Protein AF-A0A4Y5WT10-F1 (afdb_monomer)

Structure (mmCIF, N/CA/C/O backbone):
data_AF-A0A4Y5WT10-F1
#
_entry.id   AF-A0A4Y5WT10-F1
#
loop_
_atom_site.group_PDB
_atom_site.id
_atom_site.type_symbol
_atom_site.label_atom_id
_atom_site.label_alt_id
_atom_site.label_comp_id
_atom_site.label_asym_id
_atom_site.label_entity_id
_atom_site.label_seq_id
_atom_site.pdbx_PDB_ins_code
_atom_site.Cartn_x
_atom_site.Cartn_y
_atom_site.Cartn_z
_atom_site.occupancy
_atom_site.B_iso_or_equiv
_atom_site.auth_seq_id
_atom_site.auth_comp_id
_atom_site.auth_asym_id
_atom_site.auth_atom_id
_atom_site.pdbx_PDB_model_num
ATOM 1 N N . GLY A 1 1 ? 11.953 4.487 -16.474 1.00 87.50 1 GLY A N 1
ATOM 2 C CA . GLY A 1 1 ? 13.063 3.562 -16.172 1.00 87.50 1 GLY A CA 1
ATOM 3 C C . GLY A 1 1 ? 13.027 2.327 -17.053 1.00 87.50 1 GLY A C 1
ATOM 4 O O . GLY A 1 1 ? 13.832 2.237 -17.966 1.00 87.50 1 GLY A O 1
ATOM 5 N N . GLY A 1 2 ? 12.076 1.412 -16.824 1.00 91.62 2 GLY A N 1
ATOM 6 C CA . GLY A 1 2 ? 12.063 0.074 -17.445 1.00 91.62 2 GLY A CA 1
ATOM 7 C C . GLY A 1 2 ? 12.146 0.050 -18.974 1.00 91.62 2 GLY A C 1
ATOM 8 O O . GLY A 1 2 ? 13.027 -0.603 -19.516 1.00 91.62 2 GLY A O 1
ATOM 9 N N . VAL A 1 3 ? 11.310 0.829 -19.670 1.00 94.81 3 VAL A N 1
ATOM 10 C CA . VAL A 1 3 ? 11.331 0.889 -21.147 1.00 94.81 3 VAL A CA 1
ATOM 11 C C . VAL A 1 3 ? 12.687 1.369 -21.681 1.00 94.81 3 VAL A C 1
ATOM 13 O O . VAL A 1 3 ? 13.236 0.759 -22.592 1.00 94.81 3 VAL A O 1
ATOM 16 N N . MET A 1 4 ? 13.262 2.420 -21.084 1.00 94.31 4 MET A N 1
ATOM 17 C CA . MET A 1 4 ? 14.579 2.944 -21.475 1.00 94.31 4 MET A CA 1
ATOM 18 C C . MET A 1 4 ? 15.707 1.945 -21.200 1.00 94.31 4 MET A C 1
ATOM 20 O O . MET A 1 4 ? 16.629 1.835 -22.001 1.00 94.31 4 MET A O 1
ATOM 24 N N . PHE A 1 5 ? 15.619 1.209 -20.088 1.00 94.00 5 PHE A N 1
ATOM 25 C CA . PHE A 1 5 ? 16.560 0.142 -19.758 1.00 94.00 5 PHE A CA 1
ATOM 26 C C . PHE A 1 5 ? 16.511 -0.993 -20.793 1.00 94.00 5 PHE A C 1
ATOM 28 O O . PHE A 1 5 ? 17.554 -1.383 -21.305 1.00 94.00 5 PHE A O 1
ATOM 35 N N . MET A 1 6 ? 15.314 -1.456 -21.173 1.00 95.88 6 MET A N 1
ATOM 36 C CA . MET A 1 6 ? 15.144 -2.524 -22.173 1.00 95.88 6 MET A CA 1
ATOM 37 C C . MET A 1 6 ? 15.639 -2.131 -23.575 1.00 95.88 6 MET A C 1
ATOM 39 O O . MET A 1 6 ? 16.070 -2.995 -24.330 1.00 95.88 6 MET A O 1
ATOM 43 N N . HIS A 1 7 ? 15.616 -0.839 -23.914 1.00 95.56 7 HIS A N 1
ATOM 44 C CA . HIS A 1 7 ? 16.096 -0.316 -25.199 1.00 95.56 7 HIS A CA 1
ATOM 45 C C . HIS A 1 7 ? 17.553 0.196 -25.155 1.00 95.56 7 HIS A C 1
ATOM 47 O O . HIS A 1 7 ? 17.987 0.870 -26.085 1.00 95.56 7 HIS A O 1
ATOM 53 N N . ASN A 1 8 ? 18.321 -0.113 -24.099 1.00 91.88 8 ASN A N 1
ATOM 54 C CA . ASN A 1 8 ? 19.735 0.271 -23.937 1.00 91.88 8 ASN A CA 1
ATOM 55 C C . ASN A 1 8 ? 20.024 1.785 -24.026 1.00 91.88 8 ASN A C 1
ATOM 57 O O . ASN A 1 8 ? 21.113 2.199 -24.426 1.00 91.88 8 ASN A O 1
ATOM 61 N N . TYR A 1 9 ? 19.081 2.635 -23.612 1.00 93.88 9 TYR A N 1
ATOM 62 C CA . TYR A 1 9 ? 19.350 4.068 -23.492 1.00 93.88 9 TYR A CA 1
ATOM 63 C C . TYR A 1 9 ? 20.270 4.358 -22.297 1.00 93.88 9 TY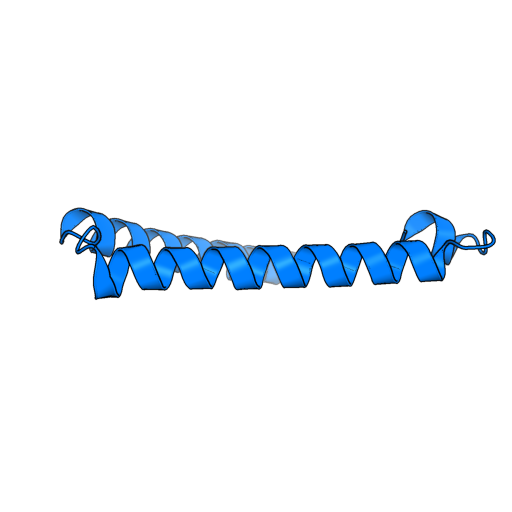R A C 1
ATOM 65 O O . TYR A 1 9 ? 20.090 3.815 -21.200 1.00 93.88 9 TYR A O 1
ATOM 73 N N . SER A 1 10 ? 21.226 5.272 -22.491 1.00 93.06 10 SER A N 1
ATOM 74 C CA . SER A 1 10 ? 22.104 5.755 -21.417 1.00 93.06 10 SER A CA 1
ATOM 75 C C . SER A 1 10 ? 21.282 6.313 -20.247 1.00 93.06 10 SER A C 1
ATOM 77 O O . SER A 1 10 ? 20.326 7.059 -20.450 1.00 93.06 10 SER A O 1
ATOM 79 N N . GLY A 1 11 ? 21.616 5.912 -19.017 1.00 91.44 11 GLY A N 1
ATOM 80 C CA . GLY A 1 11 ? 20.901 6.320 -17.798 1.00 91.44 11 GLY A CA 1
ATOM 81 C C . GLY A 1 11 ? 19.582 5.579 -17.514 1.00 91.44 11 GLY A C 1
ATOM 82 O O . GLY A 1 11 ? 19.022 5.734 -16.427 1.00 91.44 11 GLY A O 1
ATOM 83 N N . GLY A 1 12 ? 19.097 4.714 -18.417 1.00 94.62 12 GLY A N 1
ATOM 84 C CA . GLY A 1 12 ? 17.834 3.980 -18.235 1.00 94.62 12 GLY A CA 1
ATOM 85 C C . GLY A 1 12 ? 17.801 3.093 -16.982 1.00 94.62 12 GLY A C 1
ATOM 86 O O . GLY A 1 12 ? 16.793 3.064 -16.271 1.00 94.62 12 GLY A O 1
ATOM 87 N N . GLY A 1 13 ? 18.919 2.425 -16.671 1.00 94.25 13 GLY A N 1
ATOM 88 C CA . GLY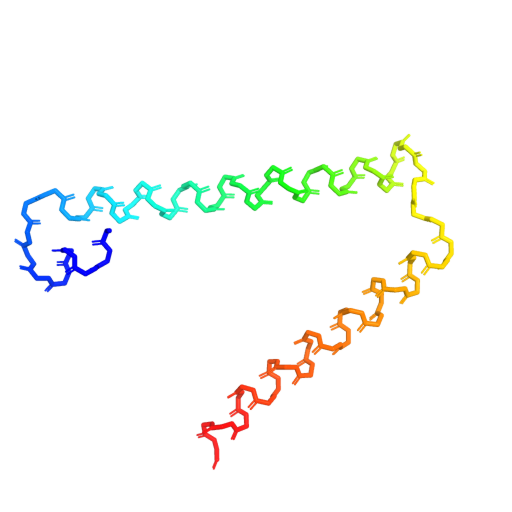 A 1 13 ? 19.065 1.582 -15.477 1.00 94.25 13 GLY A CA 1
ATOM 89 C C . GLY A 1 13 ? 19.054 2.370 -14.165 1.00 94.25 13 GLY A C 1
ATOM 90 O O . GLY A 1 13 ? 18.371 1.979 -13.222 1.00 94.25 13 GLY A O 1
ATOM 91 N N . GLN A 1 14 ? 19.726 3.525 -14.120 1.00 95.12 14 GLN A N 1
ATOM 92 C CA . GLN A 1 14 ? 19.713 4.417 -12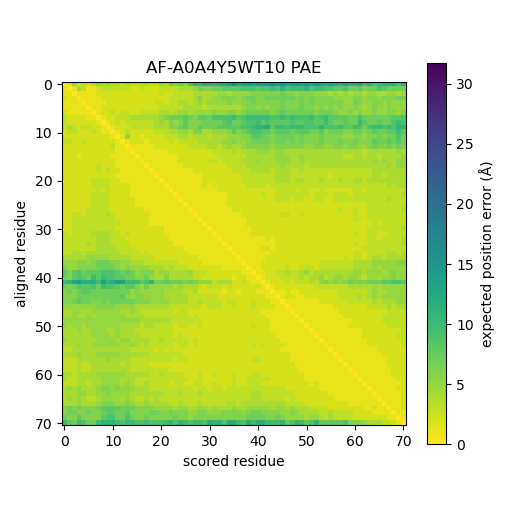.951 1.00 95.12 14 GLN A CA 1
ATOM 93 C C . GLN A 1 14 ? 18.295 4.931 -12.677 1.00 95.12 14 GLN A C 1
ATOM 95 O O . GLN A 1 14 ? 17.826 4.901 -11.541 1.00 95.12 14 GLN A O 1
ATOM 100 N N . LEU A 1 15 ? 17.573 5.324 -13.732 1.00 95.75 15 LEU A N 1
ATOM 101 C CA . LEU A 1 15 ? 16.189 5.777 -13.620 1.00 95.75 15 LEU A CA 1
ATOM 102 C C . LEU A 1 15 ? 15.228 4.648 -13.207 1.00 95.75 15 LEU A C 1
ATOM 104 O O . LEU A 1 15 ? 14.259 4.898 -12.494 1.00 95.75 15 LEU A O 1
ATOM 108 N N . LEU A 1 16 ? 15.456 3.408 -13.659 1.00 96.31 16 LEU A N 1
ATOM 109 C CA . LEU A 1 16 ? 14.697 2.242 -13.194 1.00 96.31 16 LEU A CA 1
ATOM 110 C C . LEU A 1 16 ? 14.928 1.998 -11.697 1.00 96.31 16 LEU A C 1
ATOM 112 O O . LEU A 1 16 ? 13.956 1.855 -10.960 1.00 96.31 16 LEU A O 1
ATOM 116 N N . MET A 1 17 ? 16.185 2.009 -11.250 1.00 96.75 17 MET A N 1
ATOM 117 C CA . MET A 1 17 ? 16.541 1.812 -9.842 1.00 96.75 17 MET A CA 1
ATOM 118 C C . MET A 1 17 ? 15.938 2.903 -8.948 1.00 96.75 17 MET A C 1
ATOM 120 O O . MET A 1 17 ? 15.338 2.585 -7.924 1.00 96.75 17 MET A O 1
ATOM 124 N N . LEU A 1 18 ? 16.017 4.170 -9.365 1.00 97.56 18 LEU A N 1
ATOM 125 C CA . LEU A 1 18 ? 15.367 5.284 -8.670 1.00 97.56 18 LEU A CA 1
ATOM 126 C C . LEU A 1 18 ? 13.849 5.060 -8.548 1.00 97.56 18 LEU A C 1
ATOM 128 O O . LEU A 1 18 ? 13.277 5.250 -7.476 1.00 97.56 18 LEU A O 1
ATOM 132 N N . GLY A 1 19 ? 13.199 4.615 -9.627 1.00 96.94 19 GLY A N 1
ATOM 133 C CA . GLY A 1 19 ? 11.770 4.293 -9.628 1.00 96.94 19 GLY A CA 1
ATOM 134 C C . GLY A 1 19 ? 11.410 3.187 -8.632 1.00 96.94 19 GLY A C 1
ATOM 135 O O . GLY A 1 19 ? 10.466 3.328 -7.865 1.00 96.94 19 GLY A O 1
ATOM 136 N N . VAL A 1 20 ? 12.194 2.109 -8.581 1.00 97.50 20 VAL A N 1
ATOM 137 C CA . VAL A 1 20 ? 11.961 1.017 -7.620 1.00 97.50 20 VAL A CA 1
ATOM 138 C C . VAL A 1 20 ? 12.169 1.492 -6.179 1.00 97.50 20 VAL A C 1
ATOM 140 O O . VAL A 1 20 ? 11.321 1.236 -5.328 1.00 97.50 20 VAL A O 1
ATOM 143 N N . ILE A 1 21 ? 13.252 2.227 -5.899 1.00 98.25 21 ILE A N 1
ATOM 144 C CA . ILE A 1 21 ? 13.539 2.752 -4.553 1.00 98.25 21 ILE A CA 1
ATOM 145 C C . ILE A 1 21 ? 12.427 3.692 -4.084 1.00 98.25 21 ILE A C 1
ATOM 147 O O . ILE A 1 21 ? 11.993 3.605 -2.939 1.00 98.25 21 ILE A O 1
ATOM 151 N N . THR A 1 22 ? 11.942 4.572 -4.960 1.00 98.06 22 THR A N 1
ATOM 152 C CA . THR A 1 22 ? 10.860 5.506 -4.615 1.00 98.06 22 THR A CA 1
ATOM 153 C C . THR A 1 22 ? 9.544 4.784 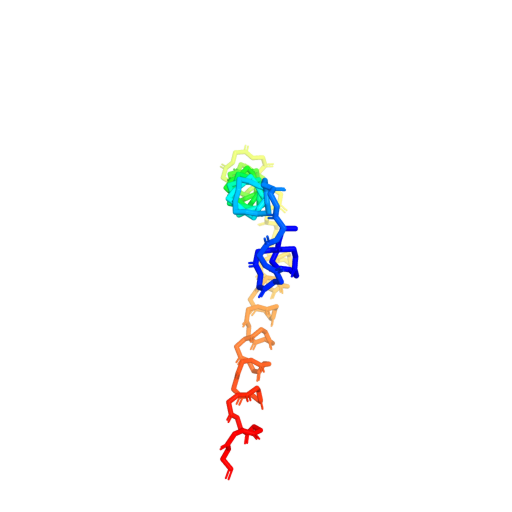-4.340 1.00 98.06 22 THR A C 1
ATOM 155 O O . THR A 1 22 ? 8.886 5.112 -3.356 1.00 98.06 22 THR A O 1
ATOM 158 N N . VAL A 1 23 ? 9.191 3.753 -5.117 1.00 98.25 23 VAL A N 1
ATOM 159 C CA . VAL A 1 23 ? 8.008 2.916 -4.840 1.00 98.25 23 VAL A CA 1
ATOM 160 C C . VAL A 1 23 ? 8.135 2.207 -3.487 1.00 98.25 23 VAL A C 1
ATOM 162 O O . VAL A 1 23 ? 7.210 2.270 -2.679 1.00 98.25 23 VAL A O 1
ATOM 165 N N . LEU A 1 24 ? 9.288 1.592 -3.196 1.00 98.38 24 LEU A N 1
ATOM 166 C CA . LEU A 1 24 ? 9.542 0.946 -1.901 1.00 98.38 24 LEU A CA 1
ATOM 167 C C . LEU A 1 24 ? 9.463 1.941 -0.736 1.00 98.38 24 LEU A C 1
ATOM 169 O O . LEU A 1 24 ? 8.865 1.635 0.295 1.00 98.38 24 LEU A O 1
ATOM 173 N N . TYR A 1 25 ? 10.031 3.135 -0.910 1.00 98.44 25 TYR A N 1
ATOM 174 C CA . TYR A 1 25 ? 9.980 4.197 0.089 1.00 98.44 25 TYR A CA 1
ATOM 175 C C . TYR A 1 25 ? 8.538 4.619 0.386 1.00 98.44 25 TYR A C 1
ATOM 177 O O . TYR A 1 25 ? 8.146 4.637 1.551 1.00 98.44 25 TYR A O 1
ATOM 185 N N . VAL A 1 26 ? 7.733 4.880 -0.650 1.00 98.62 26 VAL A N 1
ATOM 186 C CA . VAL A 1 26 ? 6.326 5.277 -0.491 1.00 98.62 26 VAL A CA 1
ATOM 187 C C . VAL A 1 26 ? 5.519 4.183 0.208 1.00 98.62 26 VAL A C 1
ATOM 189 O O . VAL A 1 26 ? 4.799 4.490 1.159 1.00 98.62 26 VAL A O 1
ATOM 192 N N . MET A 1 27 ? 5.679 2.913 -0.187 1.00 98.44 27 MET A N 1
ATOM 193 C CA . MET A 1 27 ? 5.000 1.790 0.479 1.00 98.44 27 MET A CA 1
ATOM 194 C C . MET A 1 27 ? 5.368 1.702 1.964 1.00 98.44 27 MET A C 1
ATOM 196 O O . MET A 1 27 ? 4.486 1.596 2.814 1.00 98.44 27 MET A O 1
ATOM 200 N N . ALA A 1 28 ? 6.658 1.817 2.296 1.00 98.38 28 ALA A N 1
ATOM 201 C CA . ALA A 1 28 ? 7.118 1.780 3.681 1.00 98.38 28 ALA A CA 1
ATOM 202 C C . ALA A 1 28 ? 6.566 2.951 4.511 1.00 98.38 28 ALA A C 1
ATOM 204 O O . ALA A 1 28 ? 6.128 2.750 5.646 1.00 98.38 28 ALA A O 1
ATOM 205 N N . THR A 1 29 ? 6.553 4.171 3.958 1.00 98.50 29 THR A N 1
ATOM 206 C CA . THR A 1 29 ? 5.973 5.333 4.650 1.00 98.50 29 THR A CA 1
ATOM 207 C C . THR A 1 29 ? 4.468 5.206 4.826 1.00 98.50 29 THR A C 1
ATOM 209 O O . THR A 1 29 ? 3.964 5.539 5.894 1.00 98.50 29 THR A O 1
ATOM 212 N N . TRP A 1 30 ? 3.765 4.667 3.830 1.00 98.44 30 TRP A N 1
ATOM 213 C CA . TRP A 1 30 ? 2.320 4.499 3.893 1.00 98.44 30 TRP A CA 1
ATOM 214 C C . TRP A 1 30 ? 1.923 3.471 4.953 1.00 98.44 30 TRP A C 1
ATOM 216 O O . TRP A 1 30 ? 1.104 3.771 5.818 1.00 98.44 30 TRP A O 1
ATOM 226 N N . TRP A 1 31 ? 2.556 2.295 4.974 1.00 98.25 31 TRP A N 1
ATOM 227 C CA . TRP A 1 31 ? 2.267 1.295 6.008 1.00 98.25 31 TRP A CA 1
ATOM 228 C C . TRP A 1 31 ? 2.630 1.765 7.411 1.00 98.25 31 TRP A C 1
ATOM 230 O O . TRP A 1 31 ? 1.895 1.479 8.354 1.00 98.25 31 TRP A O 1
ATOM 240 N N . ARG A 1 32 ? 3.726 2.515 7.564 1.00 98.12 32 ARG A N 1
ATOM 241 C CA . ARG A 1 32 ? 4.061 3.153 8.842 1.00 98.12 32 ARG A CA 1
ATOM 242 C C . ARG A 1 32 ? 2.914 4.038 9.330 1.00 98.12 32 ARG A C 1
ATOM 244 O O . ARG A 1 32 ? 2.610 4.012 10.519 1.00 98.12 32 ARG A O 1
ATOM 251 N N . ASP A 1 33 ? 2.306 4.815 8.440 1.00 98.12 33 ASP A N 1
ATOM 252 C CA . ASP A 1 33 ? 1.237 5.742 8.807 1.00 98.12 33 ASP A CA 1
ATOM 253 C C . ASP A 1 33 ? -0.075 4.994 9.115 1.00 98.12 33 ASP A C 1
ATOM 255 O O . ASP A 1 33 ? -0.659 5.254 10.162 1.00 98.12 33 ASP A O 1
ATOM 259 N N . ILE A 1 34 ? -0.428 3.936 8.367 1.00 97.62 34 ILE A N 1
ATOM 260 C CA . ILE A 1 34 ? -1.552 3.038 8.726 1.00 97.62 34 ILE A CA 1
ATOM 261 C C . ILE A 1 34 ? -1.357 2.421 10.121 1.00 97.62 34 ILE A C 1
ATOM 263 O O . ILE A 1 34 ? -2.286 2.358 10.925 1.00 97.62 34 ILE A O 1
ATOM 267 N N . ILE A 1 35 ? -0.142 1.960 10.447 1.00 97.31 35 ILE A N 1
ATOM 268 C CA . ILE A 1 35 ? 0.149 1.408 11.781 1.00 97.31 35 ILE A CA 1
ATOM 269 C C . ILE A 1 35 ? -0.050 2.478 12.859 1.00 97.31 35 ILE A C 1
ATOM 271 O O . ILE A 1 35 ? -0.522 2.159 13.951 1.00 97.31 35 ILE A O 1
ATOM 275 N N . ARG A 1 36 ? 0.286 3.740 12.572 1.00 97.94 36 ARG A N 1
ATOM 276 C CA . ARG A 1 36 ? 0.095 4.834 13.527 1.00 97.94 36 ARG A CA 1
ATOM 277 C C . ARG A 1 36 ? -1.376 5.161 13.750 1.00 97.94 36 ARG A C 1
ATOM 279 O O . ARG A 1 36 ? -1.791 5.243 14.907 1.00 97.94 36 ARG A O 1
ATOM 286 N N . GLU A 1 37 ? -2.149 5.252 12.673 1.00 97.56 37 GLU A N 1
ATOM 287 C CA . GLU A 1 37 ? -3.605 5.440 12.710 1.00 97.56 37 GLU A CA 1
ATOM 288 C C . GLU A 1 37 ? -4.286 4.348 13.554 1.00 97.56 37 GLU A C 1
ATOM 290 O O . GLU A 1 37 ? -5.170 4.625 14.373 1.00 97.56 37 GLU A O 1
ATOM 295 N N . ALA A 1 38 ? -3.824 3.103 13.404 1.00 95.06 38 ALA A N 1
ATOM 296 C CA . ALA A 1 38 ? -4.340 1.950 14.130 1.00 95.06 38 ALA A CA 1
ATOM 297 C C . ALA A 1 38 ? -3.936 1.930 15.613 1.00 95.06 38 ALA A C 1
ATOM 299 O O . ALA A 1 38 ? -4.789 1.762 16.484 1.00 95.06 38 ALA A O 1
ATOM 300 N N . ALA A 1 39 ? -2.637 2.049 15.903 1.00 95.06 39 ALA A N 1
ATOM 301 C CA . ALA A 1 39 ? -2.078 1.757 17.224 1.00 95.06 39 ALA A CA 1
ATOM 302 C C . ALA A 1 39 ? -2.047 2.967 18.166 1.00 95.06 39 ALA A C 1
ATOM 304 O O . ALA A 1 39 ? -2.145 2.788 19.379 1.00 95.06 39 ALA A O 1
ATOM 305 N N . PHE A 1 40 ? -1.887 4.180 17.631 1.00 95.12 40 PHE A N 1
ATOM 306 C CA . PHE A 1 40 ? -1.677 5.383 18.444 1.00 95.12 40 PHE A CA 1
ATOM 307 C C . PHE A 1 40 ? -2.846 6.368 18.373 1.00 95.12 40 PHE A C 1
ATOM 309 O O . PHE A 1 40 ? -3.097 7.062 19.354 1.00 95.12 40 PHE A O 1
ATOM 316 N N . GLU A 1 41 ? -3.580 6.419 17.258 1.00 95.19 41 GLU A N 1
ATOM 317 C CA . GLU A 1 41 ? -4.678 7.384 17.065 1.00 95.19 41 GLU A CA 1
ATOM 318 C C . GLU A 1 41 ? -6.079 6.780 17.245 1.00 95.19 41 GLU A C 1
ATOM 320 O O . GLU A 1 41 ? -7.067 7.514 17.290 1.00 95.19 41 GLU A O 1
ATOM 325 N N . GLY A 1 42 ? -6.180 5.450 17.353 1.00 92.88 42 GLY A N 1
ATOM 326 C CA . GLY A 1 42 ? -7.435 4.746 17.628 1.00 92.88 42 GLY A CA 1
ATOM 327 C C . GLY A 1 42 ? -8.478 4.830 16.508 1.00 92.88 42 GLY A C 1
ATOM 328 O O . GLY A 1 42 ? -9.661 4.609 16.764 1.00 92.88 42 GLY A O 1
ATOM 329 N N . GLN A 1 43 ? -8.070 5.130 15.270 1.00 94.50 43 GLN A N 1
ATOM 330 C CA . GLN A 1 43 ? -8.989 5.355 14.141 1.00 94.50 43 GLN A CA 1
ATOM 331 C C . GLN A 1 43 ? -9.617 4.057 13.599 1.00 94.50 43 GLN A C 1
ATOM 333 O O . GLN A 1 43 ? -10.612 4.079 12.873 1.00 94.50 43 GLN A O 1
ATOM 338 N N . HIS A 1 44 ? -9.078 2.896 13.977 1.00 95.50 44 HIS A N 1
ATOM 339 C CA . HIS A 1 44 ? -9.562 1.585 13.543 1.00 95.50 44 HIS A CA 1
ATOM 340 C C . HIS A 1 44 ? -10.760 1.115 14.383 1.00 95.50 44 HIS A C 1
ATOM 342 O O . HIS A 1 44 ? -10.667 0.151 15.148 1.00 95.50 44 HIS A O 1
ATOM 348 N N . THR A 1 45 ? -11.902 1.790 14.224 1.00 97.06 45 THR A N 1
ATOM 349 C CA . THR A 1 45 ? -13.194 1.356 14.791 1.00 97.06 45 THR A CA 1
ATOM 350 C C . THR A 1 45 ? -13.601 -0.032 14.272 1.00 97.06 45 THR A C 1
ATO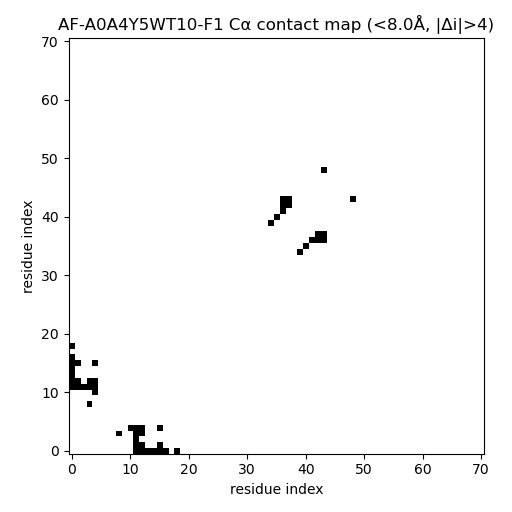M 352 O O . THR A 1 45 ? -13.074 -0.508 13.265 1.00 97.06 45 THR A O 1
ATOM 355 N N . SER A 1 46 ? -14.560 -0.699 14.924 1.00 96.88 46 SER A N 1
ATOM 356 C CA . SER A 1 46 ? -15.022 -2.039 14.514 1.00 96.88 46 SER A CA 1
ATOM 357 C C . SER A 1 46 ? -15.455 -2.098 13.044 1.00 96.88 46 SER A C 1
ATOM 359 O O . SER A 1 46 ? -15.043 -3.002 12.321 1.00 96.88 46 SER A O 1
ATOM 361 N N . VAL A 1 47 ? -16.197 -1.089 12.580 1.00 97.69 47 VAL A N 1
ATOM 362 C CA . VAL A 1 47 ? -16.653 -0.975 11.185 1.00 97.69 47 VAL A CA 1
ATOM 363 C C . VAL A 1 47 ? -15.470 -0.861 10.215 1.00 97.69 47 VAL A C 1
ATOM 365 O O . VAL A 1 47 ? -15.460 -1.506 9.168 1.00 97.69 47 VAL A O 1
ATOM 368 N N . VAL A 1 48 ? -14.433 -0.092 10.568 1.00 97.56 48 VAL A N 1
ATOM 369 C CA . VAL A 1 48 ? -13.213 0.035 9.749 1.00 97.56 48 VAL A CA 1
ATOM 370 C C . VAL A 1 48 ? -12.465 -1.298 9.677 1.00 97.56 48 VAL A C 1
ATOM 372 O O . VAL A 1 48 ? -12.046 -1.711 8.597 1.00 97.56 48 VAL A O 1
ATOM 375 N N . GLN A 1 49 ? -12.337 -2.014 10.798 1.00 97.44 49 GLN A N 1
ATOM 376 C CA . GLN A 1 49 ? -11.668 -3.319 10.832 1.00 97.44 49 GLN A CA 1
ATOM 377 C C . GLN A 1 49 ? -12.402 -4.382 10.003 1.00 97.44 49 GLN A C 1
ATOM 379 O O . GLN A 1 49 ? -11.759 -5.196 9.336 1.00 97.44 49 GLN A O 1
ATOM 384 N N . GLU A 1 50 ? -13.736 -4.373 10.011 1.00 98.25 50 GLU A N 1
ATOM 385 C CA . GLU A 1 50 ? -14.544 -5.225 9.133 1.00 98.25 50 GLU A CA 1
ATOM 386 C C . GLU A 1 50 ? -14.310 -4.887 7.655 1.00 98.25 50 GLU A C 1
ATOM 388 O O . GLU A 1 50 ? -14.087 -5.795 6.849 1.00 98.25 50 GLU A O 1
ATOM 393 N N . GLY A 1 51 ? -14.254 -3.595 7.312 1.00 98.38 51 GLY A N 1
ATOM 394 C CA . GLY A 1 51 ? -13.906 -3.126 5.969 1.00 98.38 51 GLY A CA 1
ATOM 395 C C . GLY A 1 51 ? -12.524 -3.600 5.510 1.00 98.38 51 GLY A C 1
ATOM 396 O O . GLY A 1 51 ? -12.395 -4.138 4.411 1.00 98.38 51 GLY A O 1
ATOM 397 N N . LEU A 1 52 ? -11.500 -3.487 6.364 1.00 97.81 52 LEU A N 1
ATOM 398 C CA . LEU A 1 52 ? -10.145 -3.974 6.068 1.00 97.81 52 LEU A CA 1
ATOM 399 C C . LEU A 1 52 ? -10.111 -5.497 5.862 1.00 97.81 52 LEU A C 1
ATOM 401 O O . LEU A 1 52 ? -9.428 -5.984 4.960 1.00 97.81 52 LEU A O 1
ATOM 405 N N . ARG A 1 53 ? -10.876 -6.259 6.654 1.00 98.38 53 ARG A N 1
ATOM 406 C CA . ARG A 1 53 ? -10.981 -7.719 6.504 1.00 98.38 53 ARG A CA 1
ATOM 407 C C . ARG A 1 53 ? -11.614 -8.102 5.168 1.00 98.38 53 ARG A C 1
ATOM 409 O O . ARG A 1 53 ? -11.083 -8.969 4.478 1.00 98.38 53 ARG A O 1
ATOM 416 N N . LEU A 1 54 ? -12.717 -7.451 4.796 1.00 98.62 54 LEU A N 1
ATOM 417 C CA . LEU A 1 54 ? -13.361 -7.655 3.496 1.00 98.62 54 LEU A CA 1
ATOM 418 C C . LEU A 1 54 ? -12.433 -7.253 2.345 1.00 98.62 54 LEU A C 1
ATOM 420 O O . LEU A 1 54 ? -12.307 -8.004 1.381 1.00 98.62 54 LEU A O 1
ATOM 424 N N . GLY A 1 55 ? -11.730 -6.124 2.473 1.00 98.44 55 GLY A N 1
ATOM 425 C CA . GLY A 1 55 ? -10.732 -5.679 1.502 1.00 98.44 55 GLY A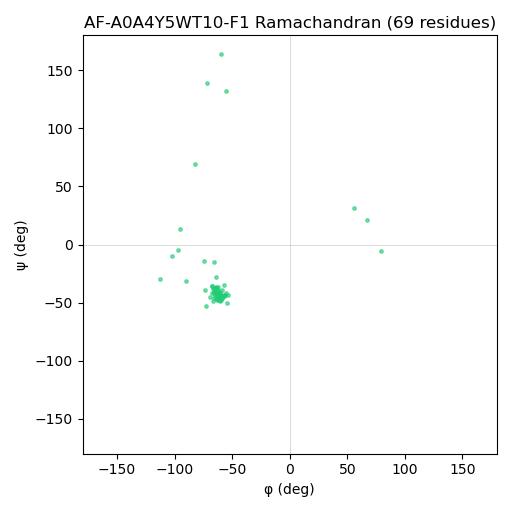 CA 1
ATOM 426 C C . GLY A 1 55 ? -9.631 -6.716 1.280 1.00 98.44 55 GLY A C 1
ATOM 427 O O . GLY A 1 55 ? -9.318 -7.035 0.135 1.00 98.44 55 GLY A O 1
ATOM 428 N N . MET A 1 56 ? -9.107 -7.317 2.355 1.00 98.50 56 MET A N 1
ATOM 429 C CA . MET A 1 56 ? -8.091 -8.368 2.246 1.00 98.50 56 MET A CA 1
ATOM 430 C C . MET A 1 56 ? -8.630 -9.633 1.567 1.00 98.50 56 MET A C 1
ATOM 432 O O . MET A 1 56 ? -7.942 -10.222 0.737 1.00 98.50 56 MET A O 1
ATOM 436 N N . ILE A 1 57 ? -9.867 -10.040 1.873 1.00 98.62 57 ILE A N 1
ATOM 437 C CA . ILE A 1 57 ? -10.508 -11.183 1.203 1.00 98.62 57 ILE A CA 1
ATOM 438 C C . ILE A 1 57 ? -10.640 -10.911 -0.299 1.00 98.62 57 ILE A C 1
ATOM 440 O O . ILE A 1 57 ? -10.257 -11.757 -1.104 1.00 98.62 57 ILE A O 1
ATOM 444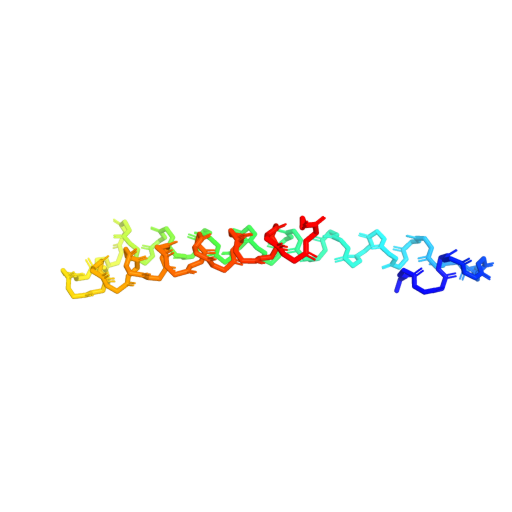 N N . LEU A 1 58 ? -11.133 -9.732 -0.687 1.00 98.56 58 LEU A N 1
ATOM 445 C CA . LEU A 1 58 ? -11.292 -9.363 -2.096 1.00 98.56 58 LEU A CA 1
ATOM 446 C C . LEU A 1 58 ? -9.949 -9.280 -2.831 1.00 98.56 58 LEU A C 1
ATOM 448 O O . LEU A 1 58 ? -9.861 -9.748 -3.963 1.00 98.56 58 LEU A O 1
ATOM 452 N N . PHE A 1 59 ? -8.905 -8.757 -2.184 1.00 98.44 59 PHE A N 1
ATOM 453 C CA . PHE A 1 59 ? -7.549 -8.742 -2.735 1.00 98.44 59 PHE A CA 1
ATOM 454 C C . PHE A 1 59 ? -7.015 -10.163 -2.988 1.00 98.44 59 PHE A C 1
ATOM 456 O O . PHE A 1 59 ? -6.493 -10.453 -4.061 1.00 98.44 59 PHE A O 1
ATOM 463 N N . ILE A 1 60 ? -7.208 -11.094 -2.048 1.00 98.50 60 ILE A N 1
ATOM 464 C CA . ILE A 1 60 ? -6.817 -12.501 -2.253 1.00 98.50 60 ILE A CA 1
ATOM 465 C C . ILE A 1 60 ? -7.609 -13.118 -3.409 1.00 98.50 60 ILE A C 1
ATOM 467 O O . ILE A 1 60 ? -7.037 -13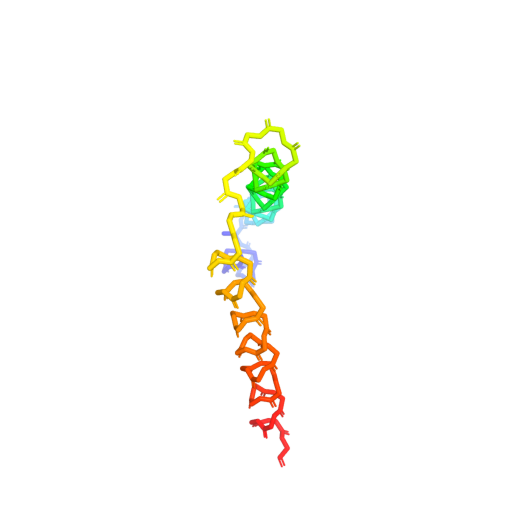.814 -4.245 1.00 98.50 60 ILE A O 1
ATOM 471 N N . VAL A 1 61 ? -8.915 -12.851 -3.485 1.00 98.62 61 VAL A N 1
ATOM 472 C CA . VAL A 1 61 ? -9.754 -13.336 -4.590 1.00 98.62 61 VAL A CA 1
ATOM 473 C C . VAL A 1 61 ? -9.258 -12.797 -5.934 1.00 98.62 61 VAL A C 1
ATOM 475 O O . VAL A 1 61 ? -9.205 -13.565 -6.893 1.00 98.62 61 VAL A O 1
ATOM 478 N N . SER A 1 62 ? -8.842 -11.527 -6.023 1.00 98.25 62 SER A N 1
ATOM 479 C CA . SER A 1 62 ? -8.279 -10.995 -7.270 1.00 98.25 62 SER A CA 1
ATOM 480 C C . SER A 1 62 ? -6.975 -11.682 -7.671 1.00 98.25 62 SER A C 1
ATOM 482 O O . SER A 1 62 ? -6.802 -11.972 -8.852 1.00 98.25 62 SER A O 1
ATOM 484 N N . GLU A 1 63 ? -6.106 -12.024 -6.715 1.00 98.06 63 GLU A N 1
ATOM 485 C CA . GLU A 1 63 ? -4.879 -12.782 -6.999 1.00 98.06 63 GLU A CA 1
ATOM 486 C C . GLU A 1 63 ? -5.196 -14.203 -7.489 1.00 98.06 63 GLU A C 1
ATOM 488 O O . GLU A 1 63 ? -4.615 -14.669 -8.466 1.00 98.06 63 GLU A O 1
ATOM 493 N N . VAL A 1 64 ? -6.174 -14.887 -6.881 1.00 98.19 64 VAL A N 1
ATOM 494 C CA . VAL A 1 64 ? -6.626 -16.212 -7.350 1.00 98.19 64 VAL A CA 1
ATOM 495 C C . VAL A 1 64 ? -7.142 -16.142 -8.789 1.00 98.19 64 VAL A C 1
ATOM 497 O O . VAL A 1 64 ? -6.795 -16.998 -9.600 1.00 98.19 64 VAL A O 1
ATOM 500 N N . MET A 1 65 ? -7.931 -15.120 -9.128 1.00 98.06 65 MET A N 1
ATOM 501 C CA . MET A 1 65 ? -8.432 -14.921 -10.494 1.00 98.06 65 MET A CA 1
ATOM 502 C C . MET A 1 65 ? -7.313 -14.559 -11.477 1.00 98.06 65 MET A C 1
ATOM 504 O O . MET A 1 65 ? -7.339 -15.008 -12.622 1.00 98.06 65 MET A O 1
ATOM 508 N N . PHE A 1 66 ? -6.309 -13.794 -11.036 1.00 97.44 66 PHE A N 1
ATOM 509 C CA . PHE A 1 66 ? -5.107 -13.533 -11.824 1.00 97.44 66 PHE A CA 1
ATOM 510 C C . PHE A 1 66 ? -4.378 -14.838 -12.160 1.00 97.44 66 PHE A C 1
ATOM 512 O O . PHE A 1 66 ? -4.086 -15.071 -13.329 1.00 97.44 66 PHE 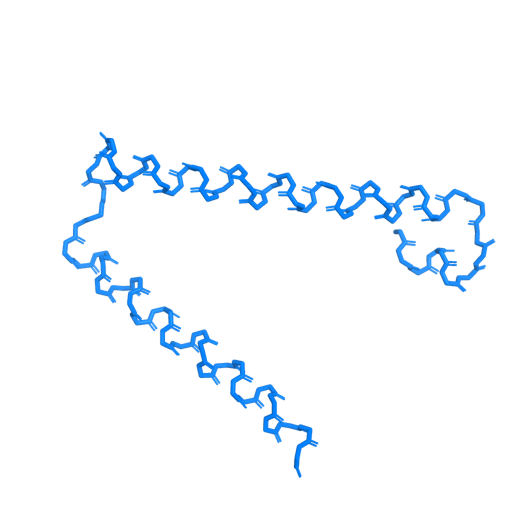A O 1
ATOM 519 N N . PHE A 1 67 ? -4.159 -15.725 -11.182 1.00 96.50 67 PHE A N 1
ATOM 520 C CA . PHE A 1 67 ? -3.563 -17.041 -11.437 1.00 96.50 67 PHE A CA 1
ATOM 521 C C . PHE A 1 67 ? -4.452 -17.937 -12.301 1.00 96.50 67 PHE A C 1
ATOM 523 O O . PHE A 1 67 ? -3.930 -18.633 -13.168 1.00 96.50 67 PHE A O 1
ATOM 530 N N . PHE A 1 68 ? -5.774 -17.890 -12.118 1.00 96.50 68 PHE A N 1
ATOM 531 C CA . PHE A 1 68 ? -6.729 -18.634 -12.942 1.00 96.50 68 PHE A CA 1
ATOM 532 C C . PHE A 1 68 ? -6.595 -18.295 -14.431 1.00 96.50 68 PHE A C 1
ATOM 534 O O . PHE A 1 68 ? -6.714 -19.186 -15.256 1.00 96.50 68 PHE A O 1
ATOM 541 N N . ALA A 1 69 ? -6.272 -17.049 -14.790 1.00 97.19 69 ALA A N 1
ATOM 542 C CA . ALA A 1 69 ? -6.074 -16.657 -16.187 1.00 97.19 69 ALA A CA 1
ATOM 543 C C . ALA A 1 69 ? -4.859 -17.323 -16.875 1.00 97.19 69 ALA A C 1
ATOM 545 O O . ALA A 1 69 ? -4.755 -17.261 -18.100 1.00 97.19 69 ALA A O 1
ATOM 546 N N . PHE A 1 70 ? -3.938 -17.932 -16.117 1.00 94.69 70 PHE A N 1
ATOM 547 C CA . PHE A 1 70 ? -2.782 -18.665 -16.654 1.00 94.69 70 PHE A CA 1
ATOM 548 C C . PHE A 1 70 ? -3.001 -20.186 -16.752 1.00 94.69 70 PHE A C 1
ATOM 550 O O . PHE A 1 70 ? -2.111 -20.871 -17.263 1.00 94.69 70 PHE A O 1
ATOM 557 N N . PHE A 1 71 ? -4.136 -20.709 -16.272 1.00 88.88 71 PHE A N 1
ATOM 558 C CA . PHE A 1 71 ? -4.515 -22.128 -16.339 1.00 88.88 71 PHE A CA 1
ATOM 559 C C . PHE A 1 71 ? -5.676 -22.347 -17.313 1.00 88.88 71 PHE A C 1
ATOM 561 O O . PHE A 1 71 ? -5.668 -23.409 -17.976 1.00 88.88 71 PHE A O 1
#

Organism: NCBI:txid2590443

pLDDT: mean 96.51, std 2.36, range [87.5, 98.62]

Secondary structure (DSSP, 8-state):
-HHHHHTT-TTHHHHHHHHHHHHHHHHHHHHHHHHHHHHTS----HHHHHHHHHHHHHHHHHHHHHHHTT-

Mean predicted aligned error: 3.4 Å

Foldseek 3Di:
DVVCVVVVHPCPVVVVVVVVVVVVVVVVVVVVVVVCCVPPVVVCDPVNVVVVVVVVVVVVVVVVVVVVVVD

Radius of gyration: 18.44 Å; Cα contacts (8 Å, |Δi|>4): 26; chains: 1; bounding box: 39×30×44 Å

InterPro domains:
  IPR000298 Cytochrome c oxidase subunit III-like [PF00510] (2-71)
  IPR000298 Cytochrome c oxidase subunit III-like [PS50253] (1-71)
  IPR013833 Cytochrome c oxidase, subunit III, 4-helical bundle [G3DSA:1.20.120.80] (44-71)
  IPR024791 Cytochrome c oxidase subunit III [PTHR11403] (1-71)
  IPR035973 Cytochrome c oxidase subunit III-like superfamily [SSF81452] (3-71)

Solvent-accessible surface area (backbone atoms only — not comparable to full-atom values): 3948 Å² total; per-residue (Å²): 59,63,72,40,38,77,68,71,43,89,64,13,59,62,45,29,51,53,52,53,52,51,51,53,48,52,53,54,54,50,53,53,48,54,50,39,38,47,75,74,67,62,68,62,42,73,71,52,50,51,50,54,51,52,49,52,51,53,52,52,51,52,51,53,52,58,56,52,75,78,110

Sequence (71 aa):
GGVMFMHNYSGGGQLLMLGVITVLYVMATWWRDIIREAAFEGQHTSVVQEGLRLGMILFIVSEVMFFFAFF